Protein AF-A0A8H9QVL1-F1 (afdb_monomer_lite)

InterPro domains:
  IPR014275 ATPase, A1A0, subunit H [TIGR02926] (6-84)
  IPR028987 F-type ATP synthase subunit B-like, membrane domain superfamily [SSF81573] (7-50)

Structure (mmCIF, N/CA/C/O backbone):
data_AF-A0A8H9QVL1-F1
#
_entry.id   AF-A0A8H9QVL1-F1
#
loop_
_atom_site.group_PDB
_atom_site.id
_atom_site.type_symbol
_atom_site.label_atom_id
_atom_site.label_alt_id
_atom_site.label_comp_id
_atom_site.label_asym_id
_atom_site.label_entity_id
_atom_site.label_seq_id
_atom_site.pdbx_PDB_ins_code
_atom_site.Cartn_x
_atom_site.Cartn_y
_atom_site.Cartn_z
_atom_site.occupancy
_atom_site.B_iso_or_equiv
_atom_site.auth_seq_id
_atom_site.auth_comp_id
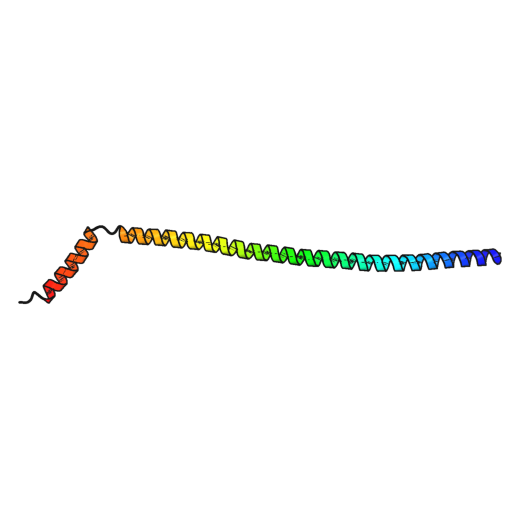_atom_site.auth_asym_id
_atom_site.auth_atom_id
_atom_site.pdbx_PDB_model_num
ATOM 1 N N . MET A 1 1 ? 33.341 -2.169 -64.011 1.00 64.00 1 MET A N 1
ATOM 2 C CA . MET A 1 1 ? 33.706 -3.353 -63.198 1.00 64.00 1 MET A CA 1
ATOM 3 C C . MET A 1 1 ? 34.372 -2.974 -61.871 1.00 64.00 1 MET A C 1
ATOM 5 O O . MET A 1 1 ? 33.644 -2.842 -60.901 1.00 64.00 1 MET A O 1
ATOM 9 N N . ALA A 1 2 ? 35.687 -2.716 -61.776 1.00 78.56 2 ALA A N 1
ATOM 10 C CA . ALA A 1 2 ? 36.337 -2.471 -60.468 1.00 78.56 2 ALA A CA 1
ATOM 11 C C . ALA A 1 2 ? 35.844 -1.202 -59.730 1.00 78.56 2 ALA A C 1
ATOM 13 O O . ALA A 1 2 ? 35.621 -1.226 -58.524 1.00 78.56 2 ALA A O 1
ATOM 14 N N . ILE A 1 3 ? 35.612 -0.101 -60.455 1.00 84.38 3 ILE A N 1
ATOM 15 C CA . ILE A 1 3 ? 35.116 1.162 -59.872 1.00 84.38 3 ILE A CA 1
ATOM 16 C C . ILE A 1 3 ? 33.662 1.041 -59.382 1.00 84.38 3 ILE A C 1
ATOM 18 O O . ILE A 1 3 ? 33.289 1.673 -58.396 1.00 84.38 3 ILE A O 1
ATOM 22 N N . GLU A 1 4 ? 32.837 0.234 -60.051 1.00 86.62 4 GLU A N 1
ATOM 23 C CA . GLU A 1 4 ? 31.452 -0.021 -59.630 1.00 86.62 4 GLU A CA 1
ATOM 24 C C . GLU A 1 4 ? 31.412 -0.872 -58.365 1.00 86.62 4 GLU A C 1
ATOM 26 O O . GLU A 1 4 ? 30.711 -0.503 -57.430 1.00 86.62 4 GLU A O 1
ATOM 31 N N . ALA A 1 5 ? 32.247 -1.915 -58.286 1.00 87.88 5 ALA A N 1
ATOM 32 C CA . ALA A 1 5 ? 32.379 -2.731 -57.082 1.00 87.88 5 ALA A CA 1
ATOM 33 C C . ALA A 1 5 ? 32.801 -1.890 -55.862 1.00 87.88 5 ALA A C 1
ATOM 35 O O . ALA A 1 5 ? 32.222 -2.020 -54.790 1.00 87.88 5 ALA A O 1
ATOM 36 N N . ILE A 1 6 ? 33.746 -0.955 -56.028 1.00 89.00 6 ILE A N 1
ATOM 37 C CA . ILE A 1 6 ? 34.168 -0.048 -54.943 1.00 89.00 6 ILE A CA 1
ATOM 38 C C . ILE A 1 6 ? 33.028 0.890 -54.509 1.00 89.00 6 ILE A C 1
ATOM 40 O O . ILE A 1 6 ? 32.851 1.141 -53.316 1.00 89.00 6 ILE A O 1
ATOM 44 N N . LYS A 1 7 ? 32.231 1.413 -55.452 1.00 92.25 7 LYS A N 1
ATOM 45 C CA . LYS A 1 7 ? 31.064 2.253 -55.125 1.00 92.25 7 LYS A CA 1
ATOM 46 C C . LYS A 1 7 ? 29.985 1.470 -54.382 1.00 92.25 7 LYS A C 1
ATOM 48 O O . LYS A 1 7 ? 29.355 2.017 -53.480 1.00 92.25 7 L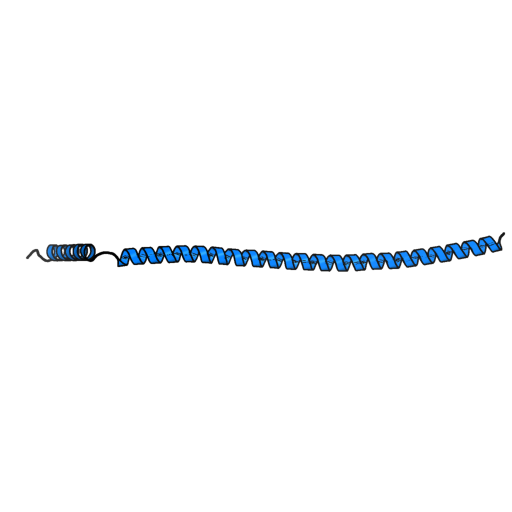YS A O 1
ATOM 53 N N . GLU A 1 8 ? 29.773 0.218 -54.764 1.00 93.38 8 GLU A N 1
ATOM 54 C CA . GLU A 1 8 ? 28.806 -0.667 -54.125 1.00 93.38 8 GLU A CA 1
ATOM 55 C C . GLU A 1 8 ? 29.232 -1.022 -52.697 1.00 93.38 8 GLU A C 1
ATOM 57 O O . GLU A 1 8 ? 28.430 -0.861 -51.780 1.00 93.38 8 GLU A O 1
ATOM 62 N N . ILE A 1 9 ? 30.511 -1.352 -52.481 1.00 91.88 9 ILE A N 1
ATOM 63 C CA . ILE A 1 9 ? 31.079 -1.570 -51.140 1.00 91.88 9 ILE A CA 1
ATOM 64 C C . ILE A 1 9 ? 30.864 -0.335 -50.260 1.00 91.88 9 ILE A C 1
ATOM 66 O O . ILE A 1 9 ? 30.279 -0.443 -49.186 1.00 91.88 9 ILE A O 1
ATOM 70 N N . LYS A 1 10 ? 31.218 0.859 -50.753 1.00 94.12 10 LYS A N 1
ATOM 71 C CA . LYS A 1 10 ? 31.036 2.109 -49.999 1.00 94.12 10 LYS A CA 1
ATOM 72 C C . LYS A 1 10 ? 29.570 2.383 -49.645 1.00 94.12 10 LYS A C 1
ATOM 74 O O . LYS A 1 10 ? 29.272 2.936 -48.589 1.00 94.12 10 LYS A O 1
ATOM 79 N N . LYS A 1 11 ? 28.633 2.021 -50.527 1.00 95.06 11 LYS A N 1
ATOM 80 C CA . LYS A 1 11 ? 27.195 2.151 -50.261 1.00 95.06 11 LYS A CA 1
ATOM 81 C C . LYS A 1 11 ? 26.749 1.194 -49.154 1.00 95.06 11 LYS A C 1
ATOM 83 O O . LYS A 1 11 ? 25.997 1.611 -48.278 1.00 95.06 11 LYS A O 1
ATOM 88 N N . VAL A 1 12 ? 27.210 -0.055 -49.192 1.00 94.62 12 VAL A N 1
ATOM 89 C CA . VAL A 1 12 ? 26.898 -1.062 -48.168 1.00 94.62 12 VAL A CA 1
ATOM 90 C C . VAL A 1 12 ? 27.483 -0.663 -46.812 1.00 94.62 12 VAL A C 1
ATOM 92 O O . VAL A 1 12 ? 26.785 -0.766 -45.809 1.00 94.62 12 VAL A O 1
ATOM 95 N N . GLU A 1 13 ? 28.705 -0.129 -46.775 1.00 94.12 13 GLU A N 1
ATOM 96 C CA . GLU A 1 13 ? 29.327 0.390 -45.546 1.00 94.12 13 GLU A CA 1
ATOM 97 C C . GLU A 1 13 ? 28.493 1.513 -44.914 1.00 94.12 13 GLU A C 1
ATOM 99 O O . GLU A 1 13 ? 28.178 1.456 -43.728 1.00 94.12 13 GLU A O 1
ATOM 104 N N . LEU A 1 14 ? 28.039 2.489 -45.711 1.00 95.88 14 LEU A N 1
ATOM 105 C CA . LEU A 1 14 ? 27.168 3.564 -45.219 1.00 95.88 14 LEU A CA 1
ATOM 106 C C . LEU A 1 14 ? 25.832 3.032 -44.679 1.00 95.88 14 LEU A C 1
ATOM 108 O O . LEU A 1 14 ? 25.344 3.504 -43.653 1.00 95.88 14 LEU A O 1
ATOM 112 N N . GLN A 1 15 ? 25.241 2.041 -45.351 1.00 96.00 15 GLN A N 1
ATOM 113 C CA . GLN A 1 15 ? 23.999 1.411 -44.896 1.00 96.00 15 GLN A CA 1
ATOM 114 C C . GLN A 1 15 ? 24.194 0.630 -43.591 1.00 96.00 15 GLN A C 1
ATOM 116 O O . GLN A 1 15 ? 23.322 0.673 -42.722 1.00 96.00 15 GLN A O 1
ATOM 121 N N . ALA A 1 16 ? 25.326 -0.058 -43.436 1.00 95.62 16 ALA A N 1
ATOM 122 C CA . ALA A 1 16 ? 25.673 -0.757 -42.206 1.00 95.62 16 ALA A CA 1
ATOM 123 C C . ALA A 1 16 ? 25.871 0.229 -41.042 1.00 95.62 16 ALA A C 1
ATOM 125 O O . ALA A 1 16 ? 25.304 0.025 -39.968 1.00 95.62 16 ALA A O 1
ATOM 126 N N . ASP A 1 17 ? 26.575 1.340 -41.269 1.00 96.06 17 ASP A N 1
ATOM 127 C CA . ASP A 1 17 ? 26.762 2.394 -40.266 1.00 96.06 17 ASP A CA 1
ATOM 128 C C . ASP A 1 17 ? 25.432 3.022 -39.828 1.00 96.06 17 ASP A C 1
ATOM 130 O O . ASP A 1 17 ? 25.194 3.237 -38.636 1.00 96.06 17 ASP A O 1
ATOM 134 N N . GLU A 1 18 ? 24.532 3.306 -40.773 1.00 96.75 18 GLU A N 1
ATOM 135 C CA . GLU A 1 18 ? 23.187 3.790 -40.452 1.00 96.75 18 GLU A CA 1
ATOM 136 C C . GLU A 1 18 ? 22.377 2.764 -39.656 1.00 96.75 18 GLU A C 1
ATOM 138 O O . GLU A 1 18 ? 21.659 3.136 -38.724 1.00 96.75 18 GLU A O 1
ATOM 143 N N . MET A 1 19 ? 22.491 1.478 -39.996 1.00 96.88 19 MET A N 1
ATOM 144 C CA . MET A 1 19 ? 21.811 0.400 -39.281 1.00 96.88 19 MET A CA 1
ATOM 145 C C . MET A 1 19 ? 22.302 0.301 -37.833 1.00 96.88 19 MET A C 1
ATOM 147 O O . MET A 1 19 ? 21.482 0.228 -36.919 1.00 96.88 19 MET A O 1
ATOM 151 N N . ILE A 1 20 ? 23.616 0.380 -37.612 1.00 96.56 20 ILE A N 1
ATOM 152 C CA . ILE A 1 20 ? 24.219 0.365 -36.273 1.00 96.56 20 ILE A CA 1
ATOM 153 C C . ILE A 1 20 ? 23.753 1.578 -35.460 1.00 96.56 20 ILE A C 1
ATOM 155 O O . ILE A 1 20 ? 23.337 1.428 -34.309 1.00 96.56 20 ILE A O 1
ATOM 159 N N . LYS A 1 21 ? 23.750 2.780 -36.053 1.00 96.94 21 LYS A N 1
ATOM 160 C CA . LYS A 1 21 ? 23.257 3.994 -35.378 1.00 96.94 21 LYS A CA 1
ATOM 161 C C . LYS A 1 21 ? 21.791 3.865 -34.971 1.00 96.94 21 LYS A C 1
ATOM 163 O O . LYS A 1 21 ? 21.461 4.144 -33.820 1.00 96.94 21 LYS A O 1
ATOM 168 N N . LYS A 1 22 ? 20.931 3.389 -35.878 1.00 96.94 22 LYS A N 1
ATOM 169 C CA . LYS A 1 22 ? 19.506 3.160 -35.591 1.00 96.94 22 LYS A CA 1
ATOM 170 C C . LYS A 1 22 ? 19.309 2.117 -34.495 1.00 96.94 22 LYS A C 1
ATOM 172 O O . LYS A 1 22 ? 18.500 2.340 -33.602 1.00 96.94 22 LYS A O 1
ATOM 177 N N . ALA A 1 23 ? 20.069 1.023 -34.513 1.00 96.88 23 ALA A N 1
ATOM 178 C CA . ALA A 1 23 ? 20.002 -0.000 -33.473 1.00 96.88 23 ALA A CA 1
ATOM 179 C C . ALA A 1 23 ? 20.397 0.556 -32.092 1.00 96.88 23 ALA A C 1
ATOM 181 O O . ALA A 1 23 ? 19.734 0.265 -31.097 1.00 96.88 23 ALA A O 1
ATOM 182 N N . HIS A 1 24 ? 21.429 1.403 -32.022 1.00 96.75 24 HIS A N 1
ATOM 183 C CA . HIS A 1 24 ? 21.819 2.077 -30.780 1.00 96.75 24 HIS A CA 1
ATOM 184 C C . HIS A 1 24 ? 20.781 3.086 -30.281 1.00 96.75 24 HIS A C 1
ATOM 186 O O . HIS A 1 24 ? 20.584 3.223 -29.075 1.00 96.75 24 HIS A O 1
ATOM 192 N N . GLU A 1 25 ? 20.132 3.820 -31.179 1.00 97.12 25 GLU A N 1
ATOM 193 C CA . GLU A 1 25 ? 19.067 4.749 -30.803 1.00 97.12 25 GLU A CA 1
ATOM 194 C C . GLU A 1 25 ? 17.828 3.996 -30.302 1.00 97.12 25 GLU A C 1
ATOM 196 O O . GLU A 1 25 ? 17.280 4.324 -29.249 1.00 97.12 25 GLU A O 1
ATOM 201 N N . GLN A 1 26 ? 17.442 2.926 -30.998 1.00 97.50 26 GLN A N 1
ATOM 202 C CA . GLN A 1 26 ? 16.338 2.061 -30.593 1.00 97.50 26 GLN A CA 1
ATOM 203 C C . GLN A 1 26 ? 16.600 1.386 -29.248 1.00 97.50 26 GLN A C 1
ATOM 205 O O . GLN A 1 26 ? 15.701 1.353 -28.415 1.00 97.50 26 GLN A O 1
ATOM 210 N N . SER A 1 27 ? 17.815 0.894 -28.992 1.00 96.94 27 SER A N 1
ATOM 211 C CA . SER A 1 27 ? 18.128 0.262 -27.707 1.00 96.94 27 SER A CA 1
ATOM 212 C C . SER A 1 27 ? 18.037 1.251 -26.546 1.00 96.94 27 SER A C 1
ATOM 214 O O . SER A 1 27 ? 17.436 0.935 -25.520 1.00 96.94 27 SER A O 1
ATOM 216 N N . LYS A 1 28 ? 18.544 2.478 -26.725 1.00 97.38 28 LYS A N 1
ATOM 217 C CA . LYS A 1 28 ? 18.388 3.555 -25.735 1.00 97.38 28 LYS A CA 1
ATOM 218 C C . LYS A 1 28 ? 16.921 3.886 -25.490 1.00 97.38 28 LYS A C 1
ATOM 220 O O . LYS A 1 28 ? 16.528 4.047 -24.339 1.00 97.38 28 LYS A O 1
ATOM 225 N N . LYS A 1 29 ? 16.118 3.955 -26.555 1.00 97.69 29 LYS A N 1
ATOM 226 C CA . LYS A 1 29 ? 14.684 4.214 -26.444 1.00 97.69 29 LYS A CA 1
ATOM 227 C C . LYS A 1 29 ? 13.968 3.107 -25.670 1.00 97.69 29 LYS A C 1
ATOM 229 O O . LYS A 1 29 ? 13.249 3.416 -24.735 1.00 97.69 29 LYS A O 1
ATOM 234 N N . ILE A 1 30 ? 14.235 1.838 -25.984 1.00 98.00 30 ILE A N 1
ATOM 235 C CA . ILE A 1 30 ? 13.650 0.690 -25.272 1.00 98.00 30 ILE A CA 1
ATOM 236 C C . ILE A 1 30 ? 13.967 0.754 -23.774 1.0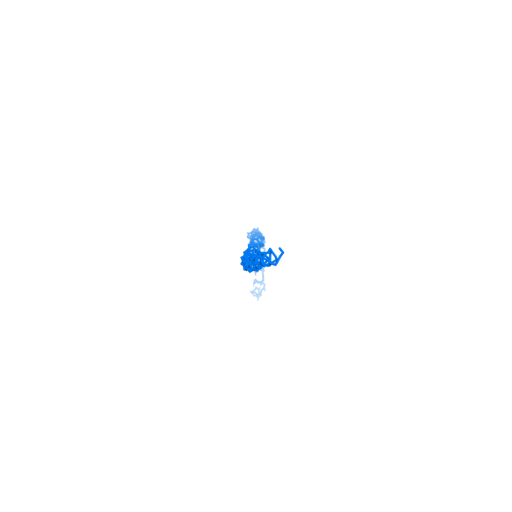0 98.00 30 ILE A C 1
ATOM 238 O O . ILE A 1 30 ? 13.079 0.554 -22.954 1.00 98.00 30 ILE A O 1
ATOM 242 N N . ILE A 1 31 ? 15.216 1.061 -23.407 1.00 97.31 31 ILE A N 1
ATOM 243 C CA . ILE A 1 31 ? 15.617 1.180 -21.997 1.00 97.31 31 ILE A CA 1
ATOM 244 C C . ILE A 1 31 ? 14.903 2.356 -21.319 1.00 97.31 31 ILE A C 1
ATOM 246 O O . ILE A 1 31 ? 14.439 2.219 -20.188 1.00 97.31 31 ILE A O 1
ATOM 250 N N . SER A 1 32 ? 14.797 3.498 -22.004 1.00 97.69 32 SER A N 1
ATOM 251 C CA . SER A 1 32 ? 14.099 4.678 -21.489 1.00 97.69 32 SER A CA 1
ATOM 252 C C . SER A 1 32 ? 12.617 4.388 -21.257 1.00 97.69 32 SER A C 1
ATOM 254 O O . SER A 1 32 ? 12.117 4.622 -20.161 1.00 97.69 32 SER A O 1
ATOM 256 N N . ASP A 1 33 ? 11.937 3.834 -22.259 1.00 97.69 33 ASP A N 1
ATOM 257 C CA . ASP A 1 33 ? 10.511 3.512 -22.200 1.00 97.69 33 ASP A CA 1
ATOM 258 C C . ASP A 1 33 ? 10.239 2.470 -21.100 1.00 97.69 33 ASP A C 1
ATOM 260 O O . ASP A 1 33 ? 9.324 2.643 -20.300 1.00 97.69 33 ASP A O 1
ATOM 264 N N . ALA A 1 34 ? 11.091 1.444 -20.978 1.00 97.81 34 ALA A N 1
ATOM 265 C CA . ALA A 1 34 ? 10.984 0.440 -19.919 1.00 97.81 34 ALA A CA 1
ATOM 266 C C . ALA A 1 34 ? 11.195 1.027 -18.515 1.00 97.81 34 ALA A C 1
ATOM 268 O O . ALA A 1 34 ? 10.529 0.608 -17.571 1.00 97.81 34 ALA A O 1
ATOM 269 N N . THR A 1 35 ? 12.104 1.996 -18.366 1.00 97.38 35 THR A N 1
ATOM 270 C CA . THR A 1 35 ? 12.314 2.692 -17.086 1.00 97.38 35 THR A CA 1
ATOM 271 C C . THR A 1 35 ? 11.079 3.499 -16.697 1.00 97.38 35 THR A C 1
ATOM 273 O O . THR A 1 35 ? 10.622 3.398 -15.563 1.00 97.38 35 THR A O 1
ATOM 276 N N . ILE A 1 36 ? 10.505 4.245 -17.646 1.00 97.88 36 ILE A N 1
ATOM 277 C CA . ILE A 1 36 ? 9.288 5.032 -17.411 1.00 97.88 36 ILE A CA 1
ATOM 278 C C . ILE A 1 36 ? 8.128 4.110 -17.023 1.00 97.88 36 ILE A C 1
ATOM 280 O O . ILE A 1 36 ? 7.473 4.347 -16.012 1.00 97.88 36 ILE A O 1
ATOM 284 N N . GLU A 1 37 ? 7.912 3.026 -17.773 1.00 97.75 37 GLU A N 1
ATOM 285 C CA . GLU A 1 37 ? 6.840 2.072 -17.476 1.00 97.75 37 GLU A CA 1
ATOM 286 C C . GLU A 1 37 ? 7.031 1.411 -16.100 1.00 97.75 37 GLU A C 1
ATOM 288 O O . GLU A 1 37 ? 6.064 1.195 -15.367 1.00 97.75 37 GLU A O 1
ATOM 293 N N . ALA A 1 38 ? 8.273 1.100 -15.720 1.00 97.44 38 ALA A N 1
ATOM 294 C CA . ALA A 1 38 ? 8.579 0.544 -14.407 1.00 97.44 38 ALA A CA 1
ATOM 295 C C . ALA A 1 38 ? 8.243 1.527 -13.275 1.00 97.44 38 ALA A C 1
ATOM 297 O O . ALA A 1 38 ? 7.604 1.125 -12.301 1.00 97.44 38 ALA A O 1
ATOM 298 N N . ASP A 1 39 ? 8.615 2.801 -13.417 1.00 97.44 39 ASP A N 1
ATOM 299 C CA . ASP A 1 39 ? 8.312 3.843 -12.432 1.00 97.44 39 ASP A CA 1
ATOM 300 C C . ASP A 1 39 ? 6.802 4.099 -12.321 1.00 97.44 39 ASP A C 1
ATOM 302 O O . ASP A 1 39 ? 6.261 4.200 -11.217 1.00 97.44 39 ASP A O 1
ATOM 306 N N . GLU A 1 40 ? 6.090 4.151 -13.448 1.00 97.81 40 GLU A N 1
ATOM 307 C CA . GLU A 1 40 ? 4.630 4.293 -13.472 1.00 97.81 40 GLU A CA 1
ATOM 308 C C . GLU A 1 40 ? 3.937 3.118 -12.775 1.00 97.81 40 GLU A C 1
ATOM 310 O O . GLU A 1 40 ? 3.082 3.323 -11.908 1.00 97.81 40 GLU A O 1
ATOM 315 N N . ARG A 1 41 ? 4.340 1.879 -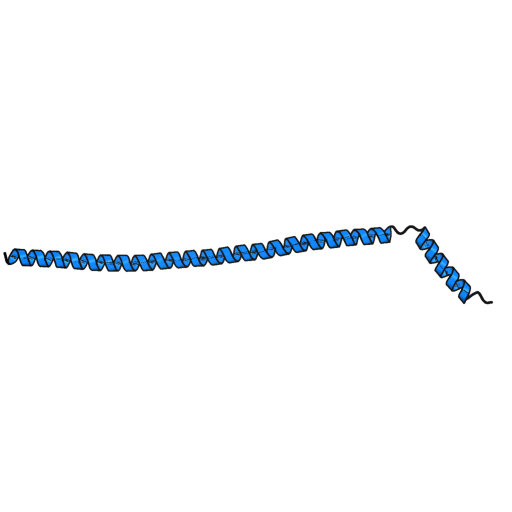13.091 1.00 97.56 41 ARG A N 1
ATOM 316 C CA . ARG A 1 41 ? 3.804 0.673 -12.443 1.00 97.56 41 ARG A CA 1
ATOM 317 C C . ARG A 1 41 ? 4.102 0.657 -10.951 1.00 97.56 41 ARG A C 1
ATOM 319 O O . ARG A 1 41 ? 3.213 0.341 -10.164 1.00 97.56 41 ARG A O 1
ATOM 326 N N . TYR A 1 42 ? 5.324 1.008 -10.554 1.00 97.38 42 TYR A N 1
ATOM 327 C CA . TYR A 1 42 ? 5.702 1.093 -9.147 1.00 97.38 42 TYR A CA 1
ATOM 328 C C . TYR A 1 42 ? 4.811 2.091 -8.401 1.00 97.38 42 TYR A C 1
ATOM 330 O O . TYR A 1 42 ? 4.217 1.748 -7.378 1.00 97.38 42 TYR A O 1
ATOM 338 N N . ASN A 1 43 ? 4.642 3.294 -8.949 1.00 97.62 43 ASN A N 1
ATOM 339 C CA . ASN A 1 43 ? 3.791 4.318 -8.351 1.00 97.62 43 ASN A CA 1
ATOM 340 C C . ASN A 1 43 ? 2.321 3.874 -8.270 1.00 97.62 43 ASN A C 1
ATOM 342 O O . ASN A 1 43 ? 1.692 4.078 -7.232 1.00 97.62 43 ASN A O 1
ATOM 346 N N . SER A 1 44 ? 1.791 3.207 -9.304 1.00 97.62 44 SER A N 1
ATOM 347 C CA . SER A 1 44 ? 0.428 2.652 -9.283 1.00 97.62 44 SER A CA 1
ATOM 348 C C . SER A 1 44 ? 0.248 1.636 -8.156 1.00 97.62 44 SER A C 1
ATOM 350 O O . SER A 1 44 ? -0.698 1.741 -7.380 1.00 97.62 44 SER A O 1
ATOM 352 N N . ILE A 1 45 ? 1.191 0.699 -8.003 1.00 98.00 45 ILE A N 1
ATOM 353 C CA . ILE A 1 45 ? 1.151 -0.321 -6.943 1.00 98.00 45 ILE A CA 1
ATOM 354 C C . ILE A 1 45 ? 1.150 0.333 -5.557 1.00 98.00 45 ILE A C 1
ATOM 356 O O . ILE A 1 45 ? 0.400 -0.082 -4.672 1.00 98.00 45 ILE A O 1
ATOM 360 N N . ILE A 1 46 ? 1.969 1.369 -5.355 1.00 97.88 46 ILE A N 1
ATOM 361 C CA . ILE A 1 46 ? 2.024 2.092 -4.081 1.00 97.88 46 ILE A CA 1
ATOM 362 C C . ILE A 1 46 ? 0.702 2.814 -3.790 1.00 97.88 46 ILE A C 1
ATOM 364 O O . ILE A 1 46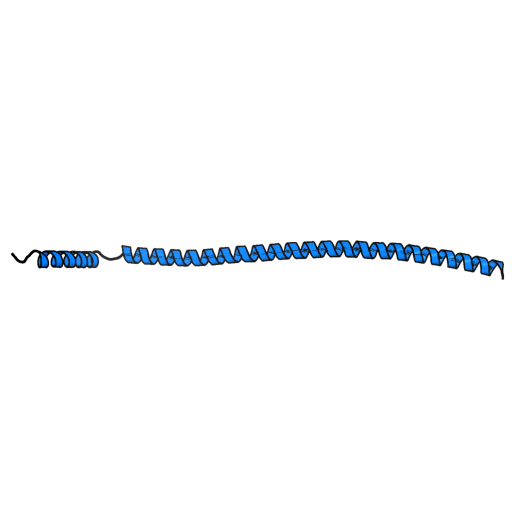 ? 0.212 2.756 -2.660 1.00 97.88 46 ILE A O 1
ATOM 368 N N . GLU A 1 47 ? 0.102 3.476 -4.777 1.00 97.62 47 GLU A N 1
ATOM 369 C CA . GLU A 1 47 ? -1.180 4.164 -4.591 1.00 97.62 47 GLU A CA 1
ATOM 370 C C . GLU A 1 47 ? -2.340 3.187 -4.362 1.00 97.62 47 GLU A C 1
ATOM 372 O O . GLU A 1 47 ? -3.169 3.409 -3.475 1.00 97.62 47 GLU A O 1
ATOM 377 N N . GLU A 1 48 ? -2.368 2.061 -5.073 1.00 97.56 48 GLU A N 1
ATOM 378 C CA . GLU A 1 48 ? -3.321 0.976 -4.826 1.00 97.56 48 GLU A CA 1
ATOM 379 C C . GLU A 1 48 ? -3.179 0.421 -3.407 1.00 97.56 48 GLU A C 1
ATOM 381 O O . GLU A 1 48 ? -4.173 0.320 -2.683 1.00 97.56 48 GLU A O 1
ATOM 386 N N . ALA A 1 49 ? -1.953 0.150 -2.954 1.00 97.31 49 ALA A N 1
ATOM 387 C CA . ALA A 1 49 ? -1.698 -0.314 -1.594 1.00 97.31 49 ALA A CA 1
ATOM 388 C C . ALA A 1 49 ? -2.183 0.696 -0.539 1.00 97.31 49 ALA A C 1
ATOM 390 O O . ALA A 1 49 ? -2.827 0.312 0.440 1.00 97.31 49 ALA A O 1
ATOM 391 N N . LYS A 1 50 ? -1.949 1.999 -0.750 1.00 97.62 50 LYS A N 1
ATOM 392 C CA . LYS A 1 50 ? -2.473 3.061 0.128 1.00 97.62 50 LYS A CA 1
ATOM 393 C C . LYS A 1 50 ? -3.999 3.117 0.125 1.00 97.62 50 LYS A C 1
ATOM 395 O O . LYS A 1 50 ? -4.597 3.380 1.168 1.00 97.62 50 LYS A O 1
ATOM 400 N N . ASN A 1 51 ? -4.640 2.909 -1.023 1.00 97.50 51 ASN A N 1
ATOM 401 C CA . ASN A 1 51 ? -6.099 2.880 -1.127 1.00 97.50 51 ASN A CA 1
ATOM 402 C C . ASN A 1 51 ? -6.686 1.691 -0.368 1.00 97.50 51 ASN A C 1
ATOM 404 O O . ASN A 1 51 ? -7.620 1.870 0.412 1.00 97.50 51 ASN A O 1
ATOM 408 N N . VAL A 1 52 ? -6.094 0.507 -0.525 1.00 97.44 52 VAL A N 1
ATOM 409 C CA . VAL A 1 52 ? -6.492 -0.693 0.219 1.00 97.44 52 VAL A CA 1
ATOM 410 C C . VAL A 1 52 ? -6.312 -0.479 1.720 1.00 97.44 52 VAL A C 1
ATOM 412 O O . VAL A 1 52 ? -7.240 -0.731 2.484 1.00 97.44 52 VAL A O 1
ATOM 415 N N . ALA A 1 53 ? -5.166 0.055 2.154 1.00 97.06 53 ALA A N 1
ATOM 416 C CA . ALA A 1 53 ? -4.913 0.342 3.564 1.00 97.06 53 ALA A CA 1
ATOM 417 C C . ALA A 1 53 ? -5.944 1.323 4.149 1.00 97.06 53 ALA A C 1
ATOM 419 O O . ALA A 1 53 ? -6.504 1.067 5.215 1.00 97.06 53 ALA A O 1
ATOM 420 N N . ARG A 1 54 ? -6.256 2.410 3.429 1.00 97.12 54 ARG A N 1
ATOM 421 C CA . ARG A 1 54 ? -7.315 3.353 3.823 1.00 97.12 54 ARG A CA 1
ATOM 422 C C . ARG A 1 54 ? -8.683 2.678 3.913 1.00 97.12 54 ARG A C 1
ATOM 424 O O . ARG A 1 54 ? -9.414 2.932 4.866 1.00 97.12 54 ARG A O 1
ATOM 431 N N . GLY A 1 55 ? -9.007 1.800 2.965 1.00 97.62 55 GLY A N 1
ATOM 432 C CA . GLY A 1 55 ? -10.242 1.018 2.981 1.00 97.62 55 GLY A CA 1
ATOM 433 C C . GLY A 1 55 ? -10.343 0.105 4.203 1.00 97.62 55 GLY A C 1
ATOM 434 O O . GLY A 1 55 ? -11.376 0.087 4.864 1.00 97.62 55 GLY A O 1
ATOM 435 N N . ILE A 1 56 ? -9.260 -0.594 4.558 1.00 97.62 56 ILE A N 1
ATOM 436 C CA . ILE A 1 56 ? -9.208 -1.453 5.751 1.00 97.62 56 ILE A CA 1
ATOM 437 C C . ILE A 1 56 ? -9.482 -0.637 7.018 1.00 97.62 56 ILE A C 1
ATOM 439 O O . ILE A 1 56 ? -10.323 -1.035 7.821 1.00 97.62 56 ILE A O 1
ATOM 443 N N . VAL A 1 57 ? -8.813 0.509 7.181 1.00 96.75 57 VAL A N 1
ATOM 444 C CA . VAL A 1 57 ? -9.004 1.377 8.354 1.00 96.75 57 VAL A CA 1
ATOM 445 C C . VAL A 1 57 ? -10.438 1.899 8.412 1.00 96.75 57 VAL A C 1
ATOM 447 O O . VAL A 1 57 ? -11.094 1.747 9.437 1.00 96.75 57 VAL A O 1
ATOM 450 N N . SER A 1 58 ? -10.962 2.432 7.305 1.00 97.19 58 SER A N 1
ATOM 451 C CA . SER A 1 58 ? -12.337 2.943 7.246 1.00 97.19 58 SER A CA 1
ATOM 452 C C . SER A 1 58 ? -13.373 1.866 7.585 1.00 97.19 58 SER A C 1
ATOM 454 O O . SER A 1 58 ? -14.301 2.124 8.349 1.00 97.19 58 SER A O 1
ATOM 456 N N . ASN A 1 59 ? -13.202 0.651 7.058 1.00 97.25 59 ASN A N 1
ATOM 457 C CA . ASN A 1 59 ? -14.097 -0.472 7.337 1.00 97.25 59 ASN A CA 1
ATOM 458 C C . ASN A 1 59 ? -14.022 -0.906 8.806 1.00 97.25 59 ASN A C 1
ATOM 460 O O . ASN A 1 59 ? -15.054 -1.191 9.411 1.00 97.25 59 ASN A O 1
ATOM 464 N N . ALA A 1 60 ? -12.820 -0.941 9.388 1.00 97.00 60 ALA A N 1
ATOM 465 C CA . ALA A 1 60 ? -12.634 -1.268 10.798 1.00 97.00 60 ALA A CA 1
ATOM 466 C C . ALA A 1 60 ? -13.278 -0.215 11.713 1.00 97.00 60 ALA A C 1
ATOM 468 O O . ALA A 1 60 ? -13.943 -0.571 12.683 1.00 97.00 60 ALA A O 1
ATOM 469 N N . GLU A 1 61 ? -13.145 1.073 11.387 1.00 97.44 61 GLU A N 1
ATOM 470 C CA . GLU A 1 61 ? -13.811 2.137 12.139 1.00 97.44 61 GLU A CA 1
ATOM 471 C C . GLU A 1 61 ? -15.337 2.071 12.021 1.00 97.44 61 GLU A C 1
ATOM 473 O O . GLU A 1 61 ? -16.037 2.290 13.007 1.00 97.44 61 GLU A O 1
ATOM 478 N N . GLU A 1 62 ? -15.881 1.795 10.832 1.00 97.31 62 GLU A N 1
ATOM 479 C CA . GLU A 1 62 ? -17.329 1.654 10.651 1.00 97.31 62 GLU A CA 1
ATOM 480 C C . GLU A 1 62 ? -17.876 0.442 11.413 1.00 97.31 62 GLU A C 1
ATOM 482 O O . GLU A 1 62 ? -18.910 0.549 12.074 1.00 97.31 62 GLU A O 1
ATOM 487 N N . ALA A 1 63 ? -17.171 -0.691 11.370 1.00 96.56 63 ALA A N 1
ATOM 488 C CA . ALA A 1 63 ? -17.524 -1.875 12.146 1.00 96.56 63 ALA A CA 1
ATOM 489 C C . ALA A 1 63 ? -17.491 -1.582 13.653 1.00 96.56 63 ALA A C 1
ATOM 491 O O . ALA A 1 63 ? -18.466 -1.865 14.348 1.00 96.56 63 ALA A O 1
ATOM 492 N N . GLY A 1 64 ? -16.424 -0.937 14.135 1.00 97.12 64 GLY A N 1
ATOM 493 C CA . GLY A 1 64 ? -16.298 -0.545 15.538 1.00 97.12 64 GLY A CA 1
ATOM 494 C C . GLY A 1 64 ? -17.382 0.439 15.981 1.00 97.12 64 GLY A C 1
ATOM 495 O O . GLY A 1 64 ? -17.930 0.289 17.068 1.00 97.12 64 GLY A O 1
ATOM 496 N N . ARG A 1 65 ? -17.753 1.409 15.132 1.00 97.00 65 ARG A N 1
ATOM 497 C CA . ARG A 1 65 ? -18.877 2.323 15.397 1.00 97.00 65 ARG A CA 1
ATOM 498 C C . ARG A 1 65 ? -20.203 1.572 15.520 1.00 97.00 65 ARG A C 1
ATOM 500 O O . ARG A 1 65 ? -20.918 1.785 16.489 1.00 97.00 65 ARG A O 1
ATOM 507 N N . LYS A 1 66 ? -20.500 0.654 14.595 1.00 97.38 66 LYS A N 1
ATOM 508 C CA . LYS A 1 66 ? -21.726 -0.163 14.654 1.00 97.38 66 LYS A CA 1
ATOM 509 C C . LYS A 1 66 ? -21.790 -1.009 15.921 1.00 97.38 66 LYS A C 1
ATOM 511 O O . LYS A 1 66 ? -22.843 -1.096 16.541 1.00 97.38 66 LYS A O 1
ATOM 516 N N . GLU A 1 67 ? -20.680 -1.631 16.304 1.00 97.25 67 GLU A N 1
ATOM 517 C CA . GLU A 1 67 ? -20.614 -2.428 17.528 1.00 97.25 67 GLU A CA 1
ATOM 518 C C . GLU A 1 67 ? -20.800 -1.554 18.775 1.00 97.25 67 GLU A C 1
ATOM 520 O O . GLU A 1 67 ? -21.584 -1.898 19.658 1.00 97.25 67 GLU A O 1
ATOM 525 N N . ALA A 1 68 ? -20.159 -0.383 18.814 1.00 96.62 68 ALA A N 1
ATOM 526 C CA . ALA A 1 68 ? -20.330 0.581 19.896 1.00 96.62 68 ALA A CA 1
ATOM 527 C C . ALA A 1 68 ? -21.783 1.067 20.024 1.00 96.62 68 ALA A C 1
ATOM 529 O O . ALA A 1 68 ? -22.296 1.130 21.139 1.00 96.62 68 ALA A O 1
ATOM 530 N N . ASP A 1 69 ? -22.462 1.355 18.910 1.00 97.25 69 ASP A N 1
ATOM 531 C CA . ASP A 1 69 ? -23.868 1.775 18.906 1.00 97.25 69 ASP A CA 1
ATOM 532 C C . ASP A 1 69 ? -24.790 0.682 19.469 1.00 97.25 69 ASP A C 1
ATOM 534 O O . ASP A 1 69 ? -25.704 0.973 20.244 1.00 97.25 69 ASP A O 1
ATOM 538 N N . VAL A 1 70 ? -24.534 -0.588 19.128 1.00 96.69 70 VAL A N 1
ATOM 539 C CA . VAL A 1 70 ? -25.278 -1.734 19.678 1.00 96.69 70 VAL A CA 1
ATOM 540 C C . VAL A 1 70 ? -25.070 -1.833 21.188 1.00 96.69 70 VAL A C 1
ATOM 542 O O . VAL A 1 70 ? -26.048 -1.893 21.933 1.00 96.69 70 VAL A O 1
ATOM 545 N N . ILE A 1 71 ? -23.816 -1.788 21.647 1.00 97.19 71 ILE A N 1
ATOM 546 C CA . ILE A 1 71 ? -23.476 -1.850 23.076 1.00 97.19 71 ILE A CA 1
ATOM 547 C C . ILE A 1 71 ? -24.128 -0.692 23.839 1.00 97.19 71 ILE A C 1
ATOM 549 O O . ILE A 1 71 ? -24.679 -0.894 24.922 1.00 97.19 71 ILE A O 1
ATOM 553 N N . LEU A 1 72 ? -24.090 0.519 23.278 1.00 96.62 72 LEU A N 1
ATOM 554 C CA . LEU A 1 72 ? -24.688 1.700 23.889 1.00 96.62 72 LEU A CA 1
ATOM 555 C C . LEU A 1 72 ? -26.207 1.543 24.013 1.00 96.62 72 LEU A C 1
ATOM 557 O O . LEU A 1 72 ? -26.750 1.749 25.096 1.00 96.62 72 LEU A O 1
ATOM 561 N N . SER A 1 73 ? -26.880 1.114 22.944 1.00 96.31 73 SER A N 1
ATOM 562 C CA . SER A 1 73 ? -28.331 0.906 22.944 1.00 96.31 73 SER A CA 1
ATOM 563 C C . SER A 1 73 ? -28.767 -0.177 23.939 1.00 96.31 73 SER A C 1
ATOM 565 O O . SER A 1 73 ? -29.752 -0.004 24.664 1.00 96.31 73 SER A O 1
ATOM 567 N N . GLU A 1 74 ? -28.020 -1.280 24.031 1.00 96.19 74 GLU A N 1
ATOM 568 C CA . GLU A 1 74 ? -28.268 -2.316 25.037 1.00 96.19 74 GLU A CA 1
ATOM 569 C C . GLU A 1 74 ? -28.056 -1.791 26.460 1.00 96.19 74 GLU A C 1
ATOM 571 O O . GLU A 1 74 ? -28.888 -2.040 27.336 1.00 96.19 74 GLU A O 1
ATOM 576 N N . GLY A 1 75 ? -26.987 -1.026 26.688 1.00 95.38 75 GLY A N 1
ATOM 577 C CA . GLY A 1 75 ? -26.705 -0.394 27.975 1.00 95.38 75 GLY A CA 1
ATOM 578 C C . GLY A 1 75 ? -27.802 0.585 28.399 1.00 95.38 75 GLY A C 1
ATOM 579 O O . GLY A 1 75 ? -28.271 0.537 29.535 1.00 95.38 75 GLY A O 1
ATOM 580 N N . GLU A 1 76 ? -28.277 1.429 27.482 1.00 95.50 76 GLU A N 1
ATOM 581 C CA . GLU A 1 76 ? -29.399 2.341 27.724 1.00 95.50 76 GLU A CA 1
ATOM 582 C C . GLU A 1 76 ? -30.673 1.583 28.098 1.00 95.50 76 GLU A C 1
ATOM 584 O O . GLU A 1 76 ? -31.362 1.956 29.052 1.00 95.50 76 GLU A O 1
ATOM 589 N N . LYS A 1 77 ? -30.964 0.479 27.402 1.00 94.88 77 LYS A N 1
ATOM 590 C CA . LYS A 1 77 ? -32.115 -0.372 27.710 1.00 94.88 77 LYS A CA 1
ATOM 591 C C . LYS A 1 77 ? -32.002 -0.995 29.102 1.00 94.88 77 LYS A C 1
ATOM 593 O O . LYS A 1 77 ? -32.973 -0.962 29.856 1.00 94.88 77 LYS A O 1
ATOM 598 N N . GLN A 1 78 ? -30.834 -1.520 29.467 1.00 93.12 78 GLN A N 1
ATOM 599 C CA . GLN A 1 78 ? -30.593 -2.083 30.800 1.00 93.12 78 GLN A CA 1
ATOM 600 C C . GLN A 1 78 ? -30.738 -1.021 31.898 1.00 93.12 78 GLN A C 1
ATOM 602 O O . GLN A 1 78 ? -31.404 -1.258 32.906 1.00 93.12 78 GLN A O 1
ATOM 607 N N . CYS A 1 79 ? -30.180 0.174 31.690 1.00 91.38 79 CYS A N 1
ATOM 608 C CA . CYS A 1 79 ? -30.355 1.307 32.597 1.00 91.38 79 CYS A CA 1
ATOM 609 C C . CYS A 1 79 ? -31.835 1.673 32.756 1.00 91.38 79 CYS A C 1
ATOM 611 O O . CYS A 1 79 ? -32.310 1.827 33.881 1.00 91.38 79 CYS A O 1
ATOM 613 N N . ALA A 1 80 ? -32.582 1.753 31.652 1.00 90.25 80 ALA A N 1
ATOM 614 C CA . ALA A 1 80 ? -34.012 2.032 31.680 1.00 90.25 80 ALA A CA 1
ATOM 615 C C . ALA A 1 80 ? -34.799 0.942 32.428 1.00 90.25 80 ALA A C 1
ATOM 617 O O . ALA A 1 80 ? -35.675 1.269 33.228 1.00 90.25 80 ALA A O 1
ATOM 618 N N . GLU A 1 81 ? -34.470 -0.339 32.234 1.00 88.88 81 GLU A N 1
ATOM 619 C CA . GLU A 1 81 ? -35.079 -1.450 32.974 1.00 88.88 81 GLU A CA 1
ATOM 620 C C . GLU A 1 81 ? -34.852 -1.311 34.484 1.00 88.88 81 GLU A C 1
ATOM 622 O O . GLU A 1 81 ? -35.814 -1.387 35.254 1.00 88.88 81 GLU A O 1
ATOM 627 N N . VAL A 1 82 ? -33.618 -1.020 34.909 1.00 86.12 82 VAL A N 1
ATOM 628 C CA . VAL A 1 82 ? -33.281 -0.781 36.321 1.00 86.12 82 VAL A CA 1
ATOM 629 C C . VAL A 1 82 ? -34.028 0.435 36.870 1.00 86.12 82 VAL A C 1
ATOM 631 O O . VAL A 1 82 ? -34.650 0.345 37.927 1.00 86.12 82 VAL A O 1
ATOM 634 N N . SER A 1 83 ? -34.035 1.563 36.157 1.00 82.88 83 SER A N 1
ATOM 635 C CA . SER A 1 83 ? -34.752 2.771 36.588 1.00 82.88 83 SER A CA 1
ATOM 636 C C . SER A 1 83 ? -36.274 2.592 36.610 1.00 82.88 83 SER A C 1
ATOM 638 O O . SER A 1 83 ? -36.957 3.250 37.391 1.00 82.88 83 SER A O 1
ATOM 640 N N . SER A 1 84 ? -36.817 1.689 35.791 1.00 82.62 84 SER A N 1
ATOM 641 C CA . SER A 1 84 ? -38.250 1.377 35.738 1.00 82.62 84 SER A CA 1
ATOM 642 C C . SER A 1 84 ? -38.725 0.414 36.835 1.00 82.62 84 SER A C 1
ATOM 644 O O . SER A 1 84 ? -39.920 0.096 36.899 1.00 82.62 84 SER A O 1
ATOM 646 N N . LEU A 1 85 ? -37.824 -0.056 37.711 1.00 78.75 85 LEU A N 1
ATOM 647 C CA . LEU A 1 85 ? -38.184 -0.874 38.868 1.00 78.75 85 LEU A CA 1
ATOM 648 C C . LEU A 1 85 ? -39.209 -0.125 39.732 1.00 78.75 85 LEU A C 1
ATOM 650 O O . LEU A 1 85 ? -38.909 0.850 40.414 1.00 78.75 85 LEU A O 1
ATOM 654 N N . LYS A 1 86 ? -40.460 -0.594 39.682 1.00 73.19 86 LYS A N 1
ATOM 655 C CA . LYS A 1 86 ? -41.596 0.026 40.374 1.00 73.19 86 LYS A CA 1
ATOM 656 C C . LYS A 1 86 ? -41.394 0.063 41.890 1.00 73.19 86 LYS A C 1
ATOM 658 O O . LYS A 1 86 ? -40.931 -0.921 42.473 1.00 73.19 86 LYS A O 1
ATOM 663 N N . GLY A 1 87 ? -41.919 1.123 42.516 1.00 67.38 87 GLY A N 1
ATOM 664 C CA . GLY A 1 87 ? -41.926 1.347 43.969 1.00 67.38 87 GLY A CA 1
ATOM 665 C C . GLY A 1 87 ? -42.273 0.103 44.787 1.00 67.38 87 GLY A C 1
ATOM 666 O O . GLY A 1 87 ? -41.523 -0.236 45.680 1.00 67.38 87 GLY A O 1
ATOM 667 N N . SER A 1 88 ? -43.260 -0.703 44.375 1.00 66.12 88 SER A N 1
ATOM 668 C CA . SER A 1 88 ? -43.634 -1.940 45.094 1.00 66.12 88 SER A CA 1
ATOM 669 C C . SER A 1 88 ? -42.486 -2.930 45.373 1.00 66.12 88 SER A C 1
ATOM 671 O O . SER A 1 88 ? -42.480 -3.574 46.423 1.00 66.12 88 SER A O 1
ATOM 673 N N . LYS A 1 89 ? -41.501 -3.070 44.468 1.00 79.81 89 LYS A N 1
ATOM 674 C CA . LYS A 1 89 ? -40.331 -3.937 44.698 1.00 79.81 89 LYS A CA 1
ATOM 675 C C . LYS A 1 89 ? -39.330 -3.278 45.644 1.00 79.81 89 LYS A C 1
ATOM 677 O O . LYS A 1 89 ? -38.722 -3.972 46.453 1.00 79.81 89 LYS A O 1
ATOM 682 N N . ILE A 1 90 ? -39.194 -1.958 45.552 1.00 82.19 90 ILE A N 1
ATOM 683 C CA . ILE A 1 90 ? -38.366 -1.157 46.455 1.00 82.19 90 ILE A CA 1
ATOM 684 C C . ILE A 1 90 ? -38.970 -1.181 47.862 1.00 82.19 90 ILE A C 1
ATOM 686 O O . ILE A 1 90 ? -38.275 -1.532 48.804 1.00 82.19 90 ILE A O 1
ATOM 690 N N . ASP A 1 91 ? -40.270 -0.940 47.999 1.00 83.88 91 ASP A N 1
ATOM 691 C CA . ASP A 1 91 ? -41.013 -0.978 49.261 1.00 83.88 91 ASP A CA 1
ATOM 692 C C . ASP A 1 91 ? -40.925 -2.358 49.921 1.00 83.88 91 ASP A C 1
ATOM 694 O O . ASP A 1 91 ? -40.690 -2.472 51.123 1.00 83.88 91 ASP A O 1
ATOM 698 N N . SER A 1 92 ? -41.036 -3.430 49.128 1.00 85.50 92 SER A N 1
ATOM 699 C CA . SER A 1 92 ? -40.852 -4.801 49.621 1.00 85.50 92 SER A CA 1
ATOM 700 C C . SER A 1 92 ? -39.422 -5.046 50.115 1.00 85.50 92 SER A C 1
ATOM 702 O O . SER A 1 92 ? -39.230 -5.674 51.156 1.00 85.50 92 SER A O 1
ATOM 704 N N . ALA A 1 93 ? -38.410 -4.536 49.405 1.00 84.88 93 ALA A N 1
ATOM 705 C CA . ALA A 1 93 ? -37.015 -4.637 49.826 1.00 84.88 93 ALA A CA 1
ATOM 706 C C . ALA A 1 93 ? -36.737 -3.818 51.099 1.00 84.88 93 ALA A C 1
ATOM 708 O O . ALA A 1 93 ? -36.062 -4.306 52.005 1.00 84.88 93 ALA A O 1
ATOM 709 N N . VAL A 1 94 ? -37.304 -2.612 51.205 1.00 86.56 94 VAL A N 1
ATOM 710 C CA . VAL A 1 94 ? -37.228 -1.754 52.397 1.00 86.56 94 VAL A CA 1
ATOM 711 C C . VAL A 1 94 ? -37.866 -2.452 53.599 1.00 86.56 94 VAL A C 1
ATOM 713 O O . VAL A 1 94 ? -37.224 -2.567 54.643 1.00 86.56 94 VAL A O 1
ATOM 716 N N . ASN A 1 95 ? -39.072 -3.004 53.449 1.00 87.06 95 ASN A N 1
ATOM 717 C CA . ASN A 1 95 ? -39.747 -3.750 54.516 1.00 87.06 95 ASN A CA 1
ATOM 718 C C . ASN A 1 95 ? -38.957 -4.985 54.963 1.00 87.06 95 ASN A C 1
ATOM 720 O O . ASN A 1 95 ? -38.885 -5.264 56.157 1.00 87.06 95 ASN A O 1
ATOM 724 N N . LEU A 1 96 ? -38.307 -5.693 54.036 1.00 88.69 96 LEU A N 1
ATOM 725 C CA . LEU A 1 96 ? -37.461 -6.840 54.366 1.00 88.69 96 LEU A CA 1
ATOM 726 C C . LEU A 1 96 ? -36.243 -6.435 55.210 1.00 88.69 96 LEU A C 1
ATOM 728 O O . LEU A 1 96 ? -35.874 -7.152 56.141 1.00 88.69 96 LEU A O 1
ATOM 732 N N . VAL A 1 97 ? -35.630 -5.283 54.921 1.00 85.75 97 VAL A N 1
ATOM 733 C CA . VAL A 1 97 ? -34.532 -4.733 55.734 1.00 85.75 97 VAL A CA 1
ATOM 734 C C . VAL A 1 97 ? -35.034 -4.315 57.118 1.00 85.75 97 VAL A C 1
ATOM 736 O O . VAL A 1 97 ? -34.406 -4.672 58.115 1.00 85.75 97 VAL A O 1
ATOM 739 N N . ILE A 1 98 ? -36.181 -3.627 57.194 1.00 85.50 98 ILE A N 1
ATOM 740 C CA . ILE A 1 98 ? -36.803 -3.217 58.463 1.00 85.50 98 ILE A CA 1
ATOM 741 C C . ILE A 1 98 ? -37.109 -4.443 59.330 1.00 85.50 98 ILE A C 1
ATOM 743 O O . ILE A 1 98 ? -36.692 -4.482 60.486 1.00 85.50 98 ILE A O 1
ATOM 747 N N . GLU A 1 99 ? -37.759 -5.475 58.783 1.00 83.56 99 GLU A N 1
ATOM 748 C CA . GLU A 1 99 ? -38.034 -6.713 59.519 1.00 83.56 99 GLU A CA 1
ATOM 749 C C . GLU A 1 99 ? -36.762 -7.362 60.063 1.00 83.56 99 GLU A C 1
ATOM 751 O O . GLU A 1 99 ? -36.763 -7.874 61.182 1.00 83.56 99 GLU A O 1
ATOM 756 N N . ARG A 1 100 ? -35.672 -7.354 59.288 1.00 81.06 100 ARG A N 1
ATOM 757 C CA . ARG A 1 100 ? -34.402 -7.951 59.711 1.00 81.06 100 ARG A CA 1
ATOM 758 C C . ARG A 1 100 ? -33.816 -7.215 60.909 1.00 81.06 100 ARG A C 1
ATOM 760 O O . ARG A 1 100 ? -33.445 -7.875 61.870 1.00 81.06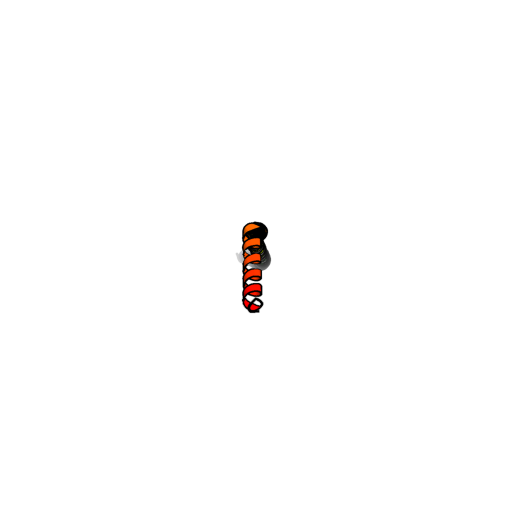 100 ARG A O 1
ATOM 767 N N . ILE A 1 101 ? -33.804 -5.879 60.871 1.00 78.56 101 ILE A N 1
ATOM 768 C CA . ILE A 1 101 ? -33.307 -5.030 61.964 1.00 78.56 101 ILE A CA 1
ATOM 769 C C . ILE A 1 101 ? -34.177 -5.194 63.212 1.00 78.56 101 ILE A C 1
ATOM 771 O O . ILE A 1 101 ? -33.649 -5.413 64.303 1.00 78.56 101 ILE A O 1
ATOM 775 N N . VAL A 1 102 ? -35.503 -5.135 63.051 1.00 77.81 102 VAL A N 1
ATOM 776 C CA . VAL A 1 102 ? -36.463 -5.275 64.155 1.00 77.81 102 VAL A CA 1
ATOM 777 C C . VAL A 1 102 ? -36.365 -6.663 64.792 1.00 77.81 102 VAL A C 1
ATOM 779 O O . VAL A 1 102 ? -36.404 -6.764 66.010 1.00 77.81 102 VAL A O 1
ATOM 782 N N . LYS A 1 103 ? -36.147 -7.735 64.021 1.00 66.38 103 LYS A N 1
ATOM 783 C CA . LYS A 1 103 ? -35.961 -9.092 64.570 1.00 66.38 103 LYS A CA 1
ATOM 784 C C . LYS A 1 103 ? -34.630 -9.275 65.312 1.00 66.38 103 LYS A C 1
ATOM 786 O O . LYS A 1 103 ? -34.590 -10.040 66.268 1.00 66.38 103 LYS A O 1
ATOM 791 N N . THR A 1 104 ? -33.556 -8.585 64.916 1.00 61.50 104 THR A N 1
ATOM 792 C CA . THR A 1 104 ? -32.272 -8.608 65.652 1.00 61.50 104 THR A CA 1
ATOM 793 C C . THR A 1 104 ? -32.246 -7.715 66.894 1.00 61.50 104 THR A C 1
ATOM 795 O O . THR A 1 104 ? -31.552 -8.060 67.844 1.00 61.50 104 THR A O 1
ATOM 798 N N . ASN A 1 105 ? -32.997 -6.607 66.918 1.00 59.19 105 ASN A N 1
ATOM 799 C CA . ASN A 1 105 ? -33.025 -5.664 68.049 1.00 59.19 105 ASN A CA 1
ATOM 800 C C . ASN A 1 105 ? -34.263 -5.802 68.955 1.00 59.19 105 ASN A C 1
ATOM 802 O O . ASN A 1 105 ? -34.303 -5.190 70.014 1.00 59.19 105 ASN A O 1
ATOM 806 N N . GLY A 1 106 ? -35.277 -6.568 68.548 1.00 52.25 106 GLY A N 1
ATOM 807 C CA . GLY A 1 106 ? -36.584 -6.666 69.208 1.00 52.25 106 GLY A CA 1
ATOM 808 C C . GLY A 1 106 ? -36.730 -7.822 70.195 1.00 52.25 106 GLY A C 1
ATOM 809 O O . GLY A 1 106 ? -37.853 -8.217 70.489 1.00 52.25 106 GLY A O 1
ATOM 810 N N . ASN A 1 107 ? -35.623 -8.379 70.692 1.00 44.03 107 ASN A N 1
ATOM 811 C CA . ASN A 1 107 ? -35.650 -9.302 71.826 1.00 44.03 107 ASN A CA 1
ATOM 812 C C . ASN A 1 107 ? -35.208 -8.582 73.112 1.00 44.03 107 ASN A C 1
ATOM 814 O O . ASN A 1 107 ? -34.185 -8.912 73.714 1.00 44.03 107 ASN A O 1
ATOM 818 N N . SER A 1 108 ? -35.970 -7.549 73.477 1.00 48.06 108 SER A N 1
ATOM 819 C CA . SER A 1 108 ? -36.304 -7.098 74.840 1.00 48.06 108 SER A CA 1
ATOM 820 C C . SER A 1 108 ? -37.451 -6.098 74.761 1.00 48.06 108 SER A C 1
ATOM 822 O O . SER A 1 108 ? -37.362 -5.187 73.909 1.00 48.06 108 SER A O 1
#

pLDDT: mean 90.39, std 11.44, range [44.03, 98.0]

Sequence (108 aa):
MAIEAIKEIKKVELQADEMIKKAHEQSKKIISDATIEADERYNSIIEEAKNVARGIVSNAEEAGRKEADVILSEGEKQCAEVSSLKGSKIDSAVNLVIERIVKTNGNS

Organism: Clostridium perfringens (NCBI:txid1502)

Foldseek 3Di:
DVVVVVVVVVVVVVVVVVVVVVVVVVVVVVVVVVVVVVVVVVVVVVVVVVVVVVVVVVVVVVVVVVVVVVVVVVVVVVVVVVVPPDPVVVVVVVVVVVVVVCVVVVPD

Secondary structure (DSSP, 8-state):
-HHHHHHHHHHHHHHHHHHHHHHHHHHHHHHHHHHHHHHHHHHHHHHHHHHHHHHHHHHHHHHHHHHHHHHHHHHHHHHHHHHT--HHHHHHHHHHHHHHHHHHH---

Radius of gyration: 45.72 Å; chains: 1; bounding box: 80×14×138 Å